Protein 8AXJ (pdb70)

Secondary structure (DSSP, 8-state):
--TTB--HHHHHHHH--SSGGG--EEE-TTS---B-GGGGG-TT--EEE--SS-----GGGGG-TT--EEE--S-----GGGGGGGTT-TT--EEE-TTSGGGGSTTHHHHHHHH-TT-SEETTEEPPHHHHHHHHHHSTTGGGBPPPP-TTSPPPSS-B-

Structure (mmCIF, N/CA/C/O backbone):
data_8AXJ
#
_entry.id   8AXJ
#
_cell.length_a   39.799
_cell.length_b   52.960
_cell.length_c   61.433
_cell.angle_alpha   90.000
_cell.angle_beta   90.000
_cell.angle_gamma   90.000
#
_symmetry.space_group_name_H-M   'P 21 21 21'
#
loop_
_entity.id
_entity.type
_entity.pdbx_description
1 polymer 'Chains: A'
2 non-polymer 'PHOSPHATE ION'
3 non-polymer GLYCEROL
4 water water
#
loop_
_atom_site.group_PDB
_atom_site.id
_atom_site.type_symbol
_atom_site.label_atom_id
_atom_site.label_alt_id
_atom_site.label_comp_id
_atom_site.label_asym_id
_atom_site.label_entity_id
_atom_site.label_seq_id
_atom_site.pdbx_PDB_ins_code
_atom_site.Cartn_x
_atom_site.Cartn_y
_atom_site.Cartn_z
_atom_site.occupancy
_atom_site.B_iso_or_equiv
_atom_site.auth_seq_id
_atom_site.auth_comp_id
_atom_site.auth_asym_id
_atom_site.auth_atom_id
_atom_site.pdbx_PDB_model_num
ATOM 1 N N . HIS A 1 2 ? 5.39492 -22.34199 -8.42313 1.000 45.96371 0 HIS A N 1
ATOM 2 C CA . HIS A 1 2 ? 4.26019 -21.51189 -7.90720 1.000 53.94729 0 HIS A CA 1
ATOM 3 C C . HIS A 1 2 ? 4.65031 -20.61837 -6.71442 1.000 43.49538 0 HIS A C 1
ATOM 4 O O . HIS A 1 2 ? 4.03923 -19.56898 -6.48998 1.000 24.67453 0 HIS A O 1
ATOM 18 N N . MET A 1 3 ? 5.66957 -21.00819 -5.95120 1.000 37.82331 1 MET A N 1
ATOM 19 C CA . MET A 1 3 ? 6.22317 -20.12519 -4.93358 1.000 32.85700 1 MET A CA 1
ATOM 20 C C . MET A 1 3 ? 7.34309 -19.24652 -5.48917 1.000 27.95017 1 MET A C 1
ATOM 21 O O . MET A 1 3 ? 8.15087 -18.72417 -4.71175 1.000 27.20078 1 MET A O 1
ATOM 35 N N . ALA A 1 4 ? 7.41993 -19.10045 -6.81758 1.000 24.87865 2 ALA A N 1
ATOM 36 C CA . ALA A 1 4 ? 8.41367 -18.20833 -7.40645 1.000 21.94039 2 ALA A CA 1
ATOM 37 C C . ALA A 1 4 ? 8.20439 -16.79339 -6.89081 1.000 18.56439 2 ALA A C 1
ATOM 38 O O . ALA A 1 4 ? 7.11204 -16.22375 -7.00852 1.000 19.07264 2 ALA A O 1
ATOM 45 N N . GLY A 1 5 ? 9.25145 -16.23177 -6.31267 1.000 15.26497 3 GLY A N 1
ATOM 46 C CA . GLY A 1 5 ? 9.17547 -14.89248 -5.79151 1.000 13.53398 3 GLY A CA 1
ATOM 47 C C . GLY A 1 5 ? 8.61357 -14.77321 -4.39898 1.000 11.71963 3 GLY A C 1
ATOM 48 O O . GLY A 1 5 ? 8.53915 -13.65914 -3.87166 1.000 11.81276 3 GLY A O 1
ATOM 52 N N . VAL A 1 6 ? 8.22346 -15.87305 -3.78014 1.000 11.64410 4 VAL A N 1
ATOM 53 C CA . VAL A 1 6 ? 7.60172 -15.84000 -2.46711 1.000 11.75787 4 VAL A CA 1
ATOM 54 C C . VAL A 1 6 ? 8.65712 -16.24868 -1.44577 1.000 11.87782 4 VAL A C 1
ATOM 55 O O . VAL A 1 6 ? 9.20306 -17.35495 -1.50608 1.000 13.96270 4 VAL A O 1
ATOM 68 N N . LEU A 1 7 ? 8.91164 -15.38229 -0.47018 1.000 11.05766 5 LEU A N 1
ATOM 69 C CA . LEU A 1 7 ? 9.81863 -15.72077 0.61463 1.000 11.05330 5 LEU A CA 1
ATOM 70 C C . LEU A 1 7 ? 9.14298 -16.75790 1.50182 1.000 11.01239 5 LEU A C 1
ATOM 71 O O . LEU A 1 7 ? 7.99100 -16.59453 1.89961 1.000 13.00216 5 LEU A O 1
ATOM 87 N N . THR A 1 8 ? 9.82846 -17.85526 1.77661 1.000 10.15311 6 THR A N 1
ATOM 88 C CA . THR A 1 8 ? 9.22951 -18.91889 2.55714 1.000 9.92134 6 THR A CA 1
ATOM 89 C C . THR A 1 8 ? 9.86581 -19.00987 3.93657 1.000 9.53375 6 THR A C 1
ATOM 90 O O . THR A 1 8 ? 11.01419 -18.62297 4.15857 1.000 10.08183 6 THR A O 1
ATOM 101 N N . GLU A 1 9 ? 9.12386 -19.62456 4.85104 1.000 10.49059 7 GLU A N 1
ATOM 102 C CA . GLU A 1 9 ? 9.66457 -19.87814 6.17745 1.000 12.13790 7 GLU A CA 1
ATOM 103 C C . GLU A 1 9 ? 10.91829 -20.73420 6.09122 1.000 10.96206 7 GLU A C 1
ATOM 104 O O . GLU A 1 9 ? 11.91178 -20.46274 6.76831 1.000 11.87669 7 GLU A O 1
ATOM 116 N N . ASN A 1 10 ? 10.89216 -21.77213 5.25761 1.000 11.41049 8 ASN A N 1
ATOM 117 C CA . ASN A 1 10 ? 12.05072 -22.64612 5.09992 1.000 12.40917 8 ASN A CA 1
ATOM 118 C C . ASN A 1 10 ? 13.29026 -21.86298 4.70702 1.000 11.32411 8 ASN A C 1
ATOM 119 O O . ASN A 1 10 ? 14.37619 -22.08379 5.25263 1.000 12.08778 8 ASN A O 1
ATOM 130 N N . LEU A 1 11 ? 13.17122 -20.97593 3.72395 1.000 10.61876 9 LEU A N 1
ATOM 131 C CA . LEU A 1 11 ? 14.34938 -20.25623 3.26872 1.000 10.46247 9 LEU A CA 1
ATOM 132 C C . LEU A 1 11 ? 14.87369 -19.33039 4.36457 1.000 10.21614 9 LEU A C 1
ATOM 1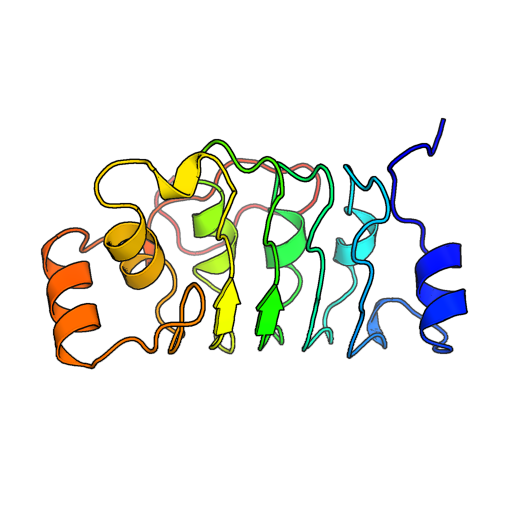33 O O . LEU A 1 11 ? 16.08830 -19.18176 4.53738 1.000 10.61863 9 LEU A O 1
ATOM 149 N N . VAL A 1 12 ? 13.96299 -18.68235 5.09744 1.000 9.58496 10 VAL A N 1
ATOM 150 C CA . VAL A 1 12 ? 14.36078 -17.76279 6.15619 1.000 9.69280 10 VAL A CA 1
ATOM 151 C C . VAL A 1 12 ? 15.04680 -18.50689 7.28086 1.000 9.90946 10 VAL A C 1
ATOM 152 O O . VAL A 1 12 ? 16.09288 -18.07124 7.78357 1.000 10.35879 10 VAL A O 1
ATOM 165 N N . LEU A 1 13 ? 14.45128 -19.61232 7.72162 1.000 10.57404 11 LEU A N 1
ATOM 166 C CA . LEU A 1 13 ? 15.03635 -20.35001 8.84131 1.000 11.65437 11 LEU A CA 1
ATOM 167 C C . LEU A 1 13 ? 16.34092 -21.04502 8.43944 1.000 11.61491 11 LEU A C 1
ATOM 168 O O . LEU A 1 13 ? 17.26290 -21.13031 9.26215 1.000 12.97143 11 LEU A O 1
ATOM 184 N N . GLN A 1 14 ? 16.46619 -21.53174 7.19269 1.000 11.97248 12 GLN A N 1
ATOM 185 C CA . GLN A 1 14 ? 17.75316 -22.08641 6.75412 1.000 12.75882 12 GLN A CA 1
ATOM 186 C C . GLN A 1 14 ? 18.83770 -21.03818 6.88301 1.000 12.33053 12 GLN A C 1
ATOM 187 O O . GLN A 1 14 ? 19.96755 -21.32728 7.29099 1.000 13.61645 12 GLN A O 1
ATOM 201 N N . LYS A 1 15 ? 18.51193 -19.81404 6.50684 1.000 12.01478 13 LYS A N 1
ATOM 202 C CA . LYS A 1 15 ? 19.50948 -18.76713 6.43888 1.000 12.51822 13 LYS A CA 1
ATOM 203 C C . LYS A 1 15 ? 19.89060 -18.27217 7.82082 1.000 12.07130 13 LYS A C 1
ATOM 204 O O . LYS A 1 15 ? 21.06078 -17.95818 8.06810 1.000 14.12678 13 LYS A O 1
ATOM 223 N N . THR A 1 16 ? 18.91834 -18.16299 8.72648 1.000 11.64432 14 THR A N 1
ATOM 224 C CA . THR A 1 16 ? 19.12701 -17.50547 10.00433 1.000 11.83326 14 THR A CA 1
ATOM 225 C C . THR A 1 16 ? 19.42786 -18.45391 11.15111 1.000 12.43803 14 THR A C 1
ATOM 226 O O . THR A 1 16 ? 19.93217 -17.99881 12.18258 1.000 13.95177 14 THR A O 1
ATOM 237 N N . LYS A 1 17 ? 19.11231 -19.73514 11.00611 1.000 12.29446 15 LYS A N 1
ATOM 238 C CA . LYS A 1 17 ? 19.44060 -20.79312 11.95689 1.000 12.84828 15 LYS A CA 1
ATOM 239 C C . LYS A 1 17 ? 18.59373 -20.77393 13.22476 1.000 13.82944 15 LYS A C 1
ATOM 240 O O . LYS A 1 17 ? 18.87876 -21.56586 14.12695 1.000 16.30298 15 LYS A O 1
ATOM 259 N N . VAL A 1 18 ? 17.52057 -19.98716 13.28661 1.000 12.85525 16 VAL A N 1
ATOM 260 C CA . VAL A 1 18 ? 16.62194 -19.96820 14.43842 1.000 12.63493 16 VAL A CA 1
ATOM 261 C C . VAL A 1 18 ? 15.43442 -20.88639 14.16211 1.000 12.88885 16 VAL A C 1
ATOM 262 O O . VAL A 1 18 ? 15.25256 -21.37748 13.05275 1.000 14.12467 16 VAL A O 1
ATOM 275 N N . ASP A 1 19 ? 14.60761 -21.12132 15.19266 1.000 12.74096 17 ASP A N 1
ATOM 276 C CA . ASP A 1 19 ? 13.51482 -22.08711 15.12035 1.000 13.33481 17 ASP A CA 1
ATOM 277 C C . ASP A 1 19 ? 12.16279 -21.49390 14.71566 1.000 13.53451 17 ASP A C 1
ATOM 278 O O . ASP A 1 19 ? 11.24282 -22.26069 14.39838 1.000 15.38235 17 ASP A O 1
ATOM 287 N N . SER A 1 20 ? 12.01130 -20.16873 14.72194 1.000 12.13224 18 SER A N 1
ATOM 288 C CA . SER A 1 20 ? 10.73830 -19.53732 14.44247 1.000 12.36177 18 SER A CA 1
ATOM 289 C C . SER A 1 20 ? 11.01047 -18.20185 13.76936 1.000 11.30893 18 SER A C 1
ATOM 290 O O . SER A 1 20 ? 12.04832 -17.57027 13.98832 1.000 11.27187 18 SER A O 1
ATOM 298 N N . ILE A 1 21 ? 10.04201 -17.74321 12.98591 1.000 11.17281 19 ILE A N 1
ATOM 299 C CA . ILE A 1 21 ? 10.1390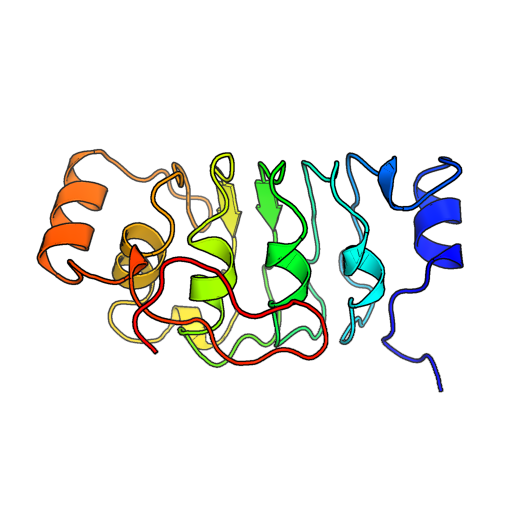3 -16.40849 12.38800 1.000 10.87780 19 ILE A CA 1
ATOM 300 C C . ILE A 1 21 ? 10.23471 -15.33759 13.46230 1.000 10.38853 19 ILE A C 1
ATOM 301 O O . ILE A 1 21 ? 10.91563 -14.31666 13.27293 1.000 10.23252 19 ILE A O 1
ATOM 317 N N . GLN A 1 22 ? 9.59194 -15.57449 14.61104 1.000 10.64274 20 GLN A N 1
ATOM 318 C CA . GLN A 1 22 ? 9.61039 -14.60488 15.69198 1.000 11.33889 20 GLN A CA 1
ATOM 319 C C . GLN A 1 22 ? 10.99433 -14.41754 16.29315 1.000 10.71403 20 GLN A C 1
ATOM 320 O O . GLN A 1 22 ? 11.21717 -13.42532 16.98674 1.000 12.48452 20 GLN A O 1
ATOM 334 N N . ARG A 1 23 ? 11.92761 -15.33471 16.05948 1.000 9.88143 21 ARG A N 1
ATOM 335 C CA . ARG A 1 23 ? 13.27566 -15.20158 16.59759 1.000 9.82217 21 ARG A CA 1
ATOM 336 C C . ARG A 1 23 ? 14.29219 -14.67990 15.58493 1.000 9.65852 21 ARG A C 1
ATOM 337 O O . ARG A 1 23 ? 15.47714 -14.55997 15.90624 1.000 10.49414 21 ARG A O 1
ATOM 358 N N . VAL A 1 24 ? 13.86239 -14.31635 14.38827 1.000 9.23484 22 VAL A N 1
ATOM 359 C CA . VAL A 1 24 ? 14.73998 -13.71114 13.39031 1.000 9.46103 22 VAL A CA 1
ATOM 360 C C . VAL A 1 24 ? 15.00076 -12.25781 13.77972 1.000 9.55166 22 VAL A C 1
ATOM 361 O O . VAL A 1 24 ? 14.06736 -11.45722 13.88233 1.000 10.62027 22 VAL A O 1
ATOM 374 N N . ARG A 1 25 ? 16.26413 -11.89862 13.97345 1.000 9.24231 23 ARG A N 1
ATOM 375 C CA . ARG A 1 25 ? 16.62639 -10.53955 14.38530 1.000 9.47876 23 ARG A CA 1
ATOM 376 C C . ARG A 1 25 ? 17.34038 -9.76032 13.29445 1.000 9.64863 23 ARG A C 1
ATOM 377 O O . ARG A 1 25 ? 17.17580 -8.53742 13.22658 1.000 11.20108 23 ARG A O 1
ATOM 398 N N . LYS A 1 26 ? 18.10530 -10.42865 12.43718 1.000 9.50789 24 LYS A N 1
ATOM 399 C CA . LYS A 1 26 ? 18.73346 -9.80961 11.27933 1.000 9.92045 24 LYS A CA 1
ATOM 400 C C . LYS A 1 26 ? 18.46806 -10.72614 10.09186 1.000 9.38441 24 LYS A C 1
ATOM 401 O O . LYS A 1 26 ? 18.56968 -11.94977 10.21094 1.000 10.72126 24 LYS A O 1
ATOM 420 N N . LEU A 1 27 ? 18.17543 -10.14256 8.93323 1.000 8.81071 25 LEU A N 1
ATOM 421 C CA . LEU A 1 27 ? 17.91719 -10.91083 7.72735 1.000 9.64463 25 LEU A CA 1
ATOM 422 C C . LEU A 1 27 ? 18.38283 -10.11549 6.52828 1.000 9.04403 25 LEU A C 1
ATOM 423 O O . LEU A 1 27 ? 17.95246 -8.97471 6.34951 1.000 9.69479 25 LEU A O 1
ATOM 439 N N . ASN A 1 28 ? 19.22030 -10.73736 5.71032 1.000 9.48127 26 ASN A N 1
ATOM 440 C CA . ASN A 1 28 ? 19.70757 -10.16107 4.46308 1.000 10.70781 26 ASN A CA 1
ATOM 441 C C . ASN A 1 28 ? 19.26738 -11.09578 3.35627 1.000 11.10907 26 ASN A C 1
ATOM 442 O O . ASN A 1 28 ? 19.71268 -12.24664 3.30576 1.000 13.14230 26 ASN A O 1
ATOM 453 N N . VAL A 1 29 ? 18.37309 -10.61734 2.49869 1.000 10.83725 27 VAL A N 1
ATOM 454 C CA . VAL A 1 29 ? 17.85231 -11.38321 1.37796 1.000 12.57676 27 VAL A CA 1
ATOM 455 C C . VAL A 1 29 ? 17.83941 -10.47510 0.15906 1.000 12.53050 27 VAL A C 1
ATOM 456 O O . VAL A 1 29 ? 16.84992 -10.37047 -0.55423 1.000 14.96710 27 VAL A O 1
ATOM 469 N N . CYS A 1 30 ? 18.96269 -9.83915 -0.08746 1.000 13.01164 28 CYS A N 1
ATOM 470 C CA A CYS A 1 30 ? 19.08387 -8.98285 -1.24982 0.740 12.90214 28 CYS A CA 1
ATOM 471 C CA B CYS A 1 30 ? 19.13588 -8.97685 -1.24574 0.260 13.06493 28 CYS A CA 1
ATOM 472 C C . CYS A 1 30 ? 19.22182 -9.82915 -2.50256 1.000 12.43752 28 CYS A C 1
ATOM 473 O O . CYS A 1 30 ? 19.78302 -10.93158 -2.47696 1.000 13.12762 28 CYS A O 1
ATOM 488 N N . ALA A 1 31 ? 18.67374 -9.31501 -3.61324 1.000 12.99887 29 ALA A N 1
ATOM 489 C CA . ALA A 1 31 ? 18.88261 -9.93051 -4.93021 1.000 13.18324 29 ALA A CA 1
ATOM 490 C C . ALA A 1 31 ? 18.33451 -11.36176 -4.99710 1.000 12.24334 29 ALA A C 1
ATOM 491 O O . ALA A 1 31 ? 18.96126 -12.26601 -5.54159 1.000 12.20839 29 ALA A O 1
ATOM 498 N N . ALA A 1 32 ? 17.10796 -11.54093 -4.49803 1.000 12.44397 30 ALA A N 1
ATOM 499 C CA . ALA A 1 32 ? 16.47621 -12.84907 -4.40166 1.000 12.96856 30 ALA A CA 1
ATOM 500 C C . ALA A 1 32 ? 15.18191 -12.94329 -5.20906 1.000 12.52177 30 ALA A C 1
ATOM 501 O O . ALA A 1 32 ? 14.39195 -13.86776 -4.98600 1.000 13.28119 30 ALA A O 1
ATOM 508 N N . GLN A 1 33 ? 14.93918 -12.01138 -6.13143 1.000 12.23110 31 GLN A N 1
ATOM 509 C CA . GLN A 1 33 ? 13.76283 -12.02641 -7.00647 1.000 12.72598 31 GLN A CA 1
ATOM 510 C C . GLN A 1 33 ? 12.45197 -12.05001 -6.21764 1.000 11.50043 31 GLN A C 1
ATOM 511 O O . GLN A 1 33 ? 11.45456 -12.63138 -6.65877 1.000 13.61079 31 GLN A O 1
ATOM 525 N N . LEU A 1 34 ? 12.42321 -11.42189 -5.05005 1.000 10.01313 32 LEU A N 1
ATOM 526 C CA . LEU A 1 34 ? 11.25007 -11.53009 -4.19722 1.000 9.73616 32 LEU A CA 1
ATOM 527 C C . LEU A 1 34 ? 10.17999 -10.51014 -4.54506 1.000 9.10566 32 LEU A C 1
ATOM 528 O O . LEU A 1 34 ? 10.46132 -9.31667 -4.66782 1.000 9.55282 32 LEU A O 1
ATOM 544 N N . SER A 1 35 ? 8.93516 -10.98405 -4.62123 1.000 9.83723 33 SER A N 1
ATOM 545 C CA . SER A 1 35 ? 7.77861 -10.11883 -4.76499 1.000 10.75974 33 SER A CA 1
ATOM 546 C C . SER A 1 35 ? 6.76460 -10.26750 -3.64529 1.000 10.40070 33 SER A C 1
ATOM 547 O O . SER A 1 35 ? 5.84429 -9.45020 -3.57013 1.000 11.57324 33 SER A O 1
ATOM 555 N N . ASP A 1 36 ? 6.88678 -11.27926 -2.79001 1.000 10.24869 34 ASP A N 1
ATOM 556 C CA . ASP A 1 36 ? 5.94831 -11.50974 -1.70363 1.000 9.97825 34 ASP A CA 1
ATOM 557 C C . ASP A 1 36 ? 6.75559 -11.83944 -0.46061 1.000 9.92986 34 ASP A C 1
ATOM 558 O O . ASP A 1 36 ? 7.55637 -12.78409 -0.46547 1.000 10.88009 34 ASP A O 1
ATOM 567 N N . ILE A 1 37 ? 6.56055 -11.03913 0.58620 1.000 9.61224 35 ILE A N 1
ATOM 568 C CA . ILE A 1 37 ? 7.24662 -11.20404 1.86816 1.000 9.36215 35 ILE A CA 1
ATOM 569 C C . ILE A 1 37 ? 6.23543 -11.32653 3.00805 1.000 8.96490 35 ILE A C 1
ATOM 570 O O . ILE A 1 37 ? 6.55221 -11.03190 4.17060 1.000 9.20649 35 ILE A O 1
ATOM 586 N N . GLY A 1 38 ? 5.04695 -11.86264 2.70016 1.000 9.22153 36 GLY A N 1
ATOM 587 C CA . GLY A 1 38 ? 4.02645 -12.04479 3.71827 1.000 9.43642 36 GLY A CA 1
ATOM 588 C C . GLY A 1 38 ? 4.43931 -12.92799 4.87313 1.000 8.89743 36 GLY A C 1
ATOM 589 O O . GLY A 1 38 ? 3.88338 -12.81416 5.96890 1.000 9.32419 36 GLY A O 1
ATOM 593 N N . VAL A 1 39 ? 5.44042 -13.78954 4.67390 1.000 9.24685 37 VAL A N 1
ATOM 594 C CA . VAL A 1 39 ? 5.92355 -14.64033 5.75905 1.000 9.79527 37 VAL A CA 1
ATOM 595 C C . VAL A 1 39 ? 6.46697 -13.81297 6.91863 1.000 9.38919 37 VAL A C 1
ATOM 596 O O . VAL A 1 39 ? 6.59656 -14.32163 8.03513 1.000 11.28631 37 VAL A O 1
ATOM 609 N N . LEU A 1 40 ? 6.83548 -12.54619 6.68170 1.000 9.23196 38 LEU A N 1
ATOM 610 C CA . LEU A 1 40 ? 7.36690 -11.70135 7.74619 1.000 9.78264 38 LEU A CA 1
ATOM 611 C C . LEU A 1 40 ? 6.28316 -11.18524 8.68061 1.000 9.74897 38 LEU A C 1
ATOM 612 O O . LEU A 1 40 ? 6.59717 -10.43816 9.60643 1.000 10.35730 38 LEU A O 1
ATOM 628 N N . ARG A 1 41 ? 5.01671 -11.58657 8.49699 1.000 9.63775 39 ARG A N 1
ATOM 629 C CA . ARG A 1 41 ? 3.98204 -11.12444 9.41050 1.000 10.15461 39 ARG A CA 1
ATOM 630 C C . ARG A 1 41 ? 4.30783 -11.46918 10.85427 1.000 10.76033 39 ARG A C 1
ATOM 631 O O . ARG A 1 41 ? 3.91850 -10.74393 11.77346 1.000 12.72225 39 ARG A O 1
ATOM 652 N N . ARG A 1 42 ? 4.99579 -12.56974 11.08916 1.000 10.85625 40 ARG A N 1
ATOM 653 C CA . ARG A 1 42 ? 5.31419 -12.96622 12.45932 1.000 13.29694 40 ARG A CA 1
ATOM 654 C C . ARG A 1 42 ? 6.71983 -12.55800 12.88305 1.000 12.91291 40 ARG A C 1
ATOM 655 O O . ARG A 1 42 ? 7.19932 -12.99376 13.93421 1.000 13.79472 40 ARG A O 1
ATOM 676 N N . ALA A 1 43 ? 7.37213 -11.69009 12.11821 1.000 11.93766 41 ALA A N 1
ATOM 677 C CA . ALA A 1 43 ? 8.76132 -11.32298 12.41036 1.000 12.12197 41 ALA A CA 1
ATOM 678 C C . ALA A 1 43 ? 8.82568 -10.16058 13.40208 1.000 12.10751 41 ALA A C 1
ATOM 679 O O . ALA A 1 43 ? 9.36952 -9.08558 13.14667 1.000 12.91046 41 ALA A O 1
ATOM 686 N N . CYS A 1 44 ? 8.29870 -10.42121 14.58961 1.000 12.10975 42 CYS A N 1
ATOM 687 C CA . CYS A 1 44 ? 8.10948 -9.35577 15.54930 1.000 12.21102 42 CYS A CA 1
ATOM 688 C C . CYS A 1 44 ? 9.41672 -8.86835 16.15778 1.000 11.42836 42 CYS A C 1
ATOM 689 O O . CYS A 1 44 ? 9.41408 -7.78005 16.75097 1.000 12.48382 42 CYS A O 1
ATOM 697 N N . ASN A 1 45 ? 10.51672 -9.62938 16.03904 1.000 10.67730 43 ASN A N 1
ATOM 698 C CA . ASN A 1 45 ? 11.79522 -9.24698 16.62635 1.000 10.36485 43 ASN A CA 1
ATOM 699 C C . ASN A 1 45 ? 12.82562 -8.82267 15.59542 1.000 9.96378 43 ASN A C 1
ATOM 700 O O . ASN A 1 45 ? 13.98943 -8.60107 15.93573 1.000 10.51191 43 ASN A O 1
ATOM 711 N N . LEU A 1 46 ? 12.41807 -8.67665 14.35458 1.000 10.43110 44 LEU A N 1
ATOM 712 C CA . LEU A 1 46 ? 13.33255 -8.29907 13.29592 1.000 10.71251 44 LEU A CA 1
ATOM 713 C C . LEU A 1 46 ? 13.79318 -6.86501 13.48997 1.000 10.60752 44 LEU A C 1
ATOM 714 O O . LEU A 1 46 ? 12.97190 -5.95102 13.63372 1.000 11.18979 44 LEU A O 1
ATOM 730 N N . GLU A 1 47 ? 15.11516 -6.66956 13.48483 1.000 10.33802 45 GLU A N 1
ATOM 731 C CA . GLU A 1 47 ? 15.71118 -5.35903 13.70077 1.000 11.00071 45 GLU A C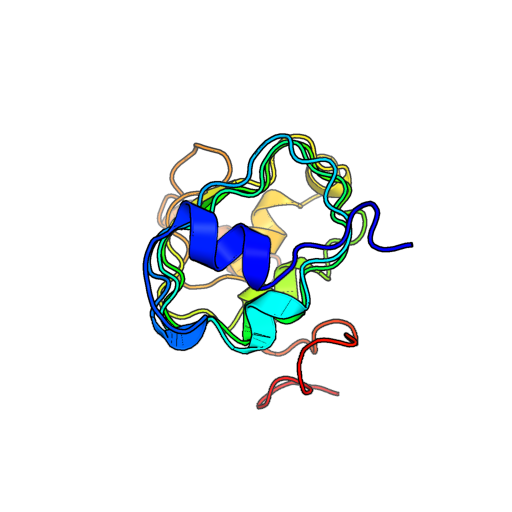A 1
ATOM 732 C C . GLU A 1 47 ? 16.41629 -4.81836 12.47479 1.000 9.87441 45 GLU A C 1
ATOM 733 O O . GLU A 1 47 ? 16.36590 -3.61433 12.23315 1.000 10.86910 45 GLU A O 1
ATOM 745 N N . VAL A 1 48 ? 17.13825 -5.65239 11.73480 1.000 8.92722 46 VAL A N 1
ATOM 746 C CA . VAL A 1 48 ? 17.90306 -5.20548 10.58747 1.000 9.51375 46 VAL A CA 1
ATOM 747 C C . VAL A 1 48 ? 17.47753 -6.06279 9.41631 1.000 9.09980 46 VAL A C 1
ATOM 748 O O . VAL A 1 48 ? 17.64828 -7.28865 9.44546 1.000 10.24331 46 VAL A O 1
ATOM 761 N N . LEU A 1 49 ? 16.90098 -5.43250 8.40012 1.000 8.80079 47 LEU A N 1
ATOM 762 C CA . LEU A 1 49 ? 16.31855 -6.13555 7.26558 1.000 8.57333 47 LEU A CA 1
ATOM 763 C C . LEU A 1 49 ? 16.84382 -5.52870 5.98374 1.000 8.31407 47 LEU A C 1
ATOM 764 O O . LEU A 1 49 ? 16.61542 -4.33688 5.72850 1.000 8.72517 47 LEU A O 1
ATOM 780 N N . SER A 1 50 ? 17.51252 -6.33660 5.16953 1.000 8.45969 48 SER A N 1
ATOM 781 C CA A SER A 1 50 ? 17.96544 -5.92973 3.84875 0.597 9.16478 48 SER A CA 1
ATOM 782 C CA B SER A 1 50 ? 17.90928 -5.89192 3.85101 0.403 9.11318 48 SER A CA 1
ATOM 783 C C . SER A 1 50 ? 17.19426 -6.70479 2.79286 1.000 9.42992 48 SER A C 1
ATOM 784 O O . SER A 1 50 ? 17.33494 -7.93231 2.71242 1.000 10.24495 48 SER A O 1
ATOM 799 N N . LEU A 1 51 ? 16.41574 -5.98555 1.99607 1.000 9.84218 49 LEU A N 1
ATOM 800 C CA . LEU A 1 51 ? 15.58595 -6.48607 0.92904 1.000 11.65075 49 LEU A CA 1
ATOM 801 C C . LEU A 1 51 ? 15.94424 -5.81813 -0.38630 1.000 10.07112 49 LEU A C 1
ATOM 802 O O . LEU A 1 51 ? 15.13906 -5.82047 -1.31825 1.000 10.20373 49 LEU A O 1
ATOM 818 N N . SER A 1 52 ? 17.11573 -5.21310 -0.48332 1.000 9.95323 50 SER A N 1
ATOM 819 C CA . SER A 1 52 ? 17.47049 -4.50546 -1.70122 1.000 10.21519 50 SER A CA 1
ATOM 820 C C . SER A 1 52 ? 17.53289 -5.43730 -2.89952 1.000 9.76370 50 SER A C 1
ATOM 821 O O . SER A 1 52 ? 17.79550 -6.63359 -2.78040 1.000 10.51011 50 SER A O 1
ATOM 829 N N . LEU A 1 53 ? 17.30743 -4.85460 -4.06865 1.000 9.46561 51 LEU A N 1
ATOM 830 C CA . LEU A 1 53 ? 17.42988 -5.53345 -5.35044 1.000 10.46427 51 LEU A CA 1
ATOM 831 C C . LEU A 1 53 ? 16.43435 -6.69710 -5.43486 1.000 11.08870 51 LEU A C 1
ATOM 832 O O . LEU A 1 53 ? 16.77901 -7.81362 -5.78429 1.000 13.63900 51 LEU A O 1
ATOM 848 N N . ASN A 1 54 ? 15.19043 -6.42965 -5.07598 1.000 9.80685 52 ASN A N 1
ATOM 849 C CA . ASN A 1 54 ? 14.10101 -7.38858 -5.21503 1.000 8.88334 52 ASN A CA 1
ATOM 850 C C . ASN A 1 54 ? 13.00059 -6.76645 -6.06103 1.000 9.26301 52 ASN A C 1
ATOM 851 O O . ASN A 1 54 ? 13.24575 -5.798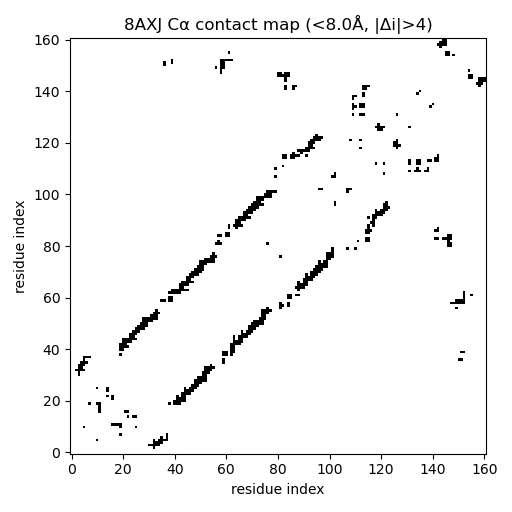38 -6.78928 1.000 10.51036 52 ASN A O 1
ATOM 862 N N . GLU A 1 55 ? 11.80660 -7.34777 -6.02246 1.000 9.08487 53 GLU A N 1
ATOM 863 C CA . GLU A 1 55 ? 10.69347 -6.97714 -6.89394 1.000 9.42545 53 GLU A CA 1
ATOM 864 C C . GLU A 1 55 ? 9.49930 -6.53177 -6.06072 1.000 9.34348 53 GLU A C 1
ATOM 865 O O . GLU A 1 55 ? 8.34694 -6.76012 -6.42321 1.000 10.93853 53 GLU A O 1
ATOM 877 N N . LEU A 1 56 ? 9.76736 -5.91732 -4.92478 1.000 9.01453 54 LEU A N 1
ATOM 878 C CA . LEU A 1 56 ? 8.72209 -5.60875 -3.97074 1.000 9.40576 54 LEU A CA 1
ATOM 879 C C . LEU A 1 56 ? 8.03611 -4.28010 -4.27625 1.000 9.49534 54 LEU A C 1
ATOM 880 O O . LEU A 1 56 ? 8.68727 -3.27605 -4.56176 1.000 9.82547 54 LEU A O 1
ATOM 896 N N . SER A 1 57 ? 6.70573 -4.27240 -4.17176 1.000 9.60256 55 SER A N 1
ATOM 897 C CA . SER A 1 57 ? 5.92963 -3.05603 -4.32798 1.000 10.56104 55 SER A CA 1
ATOM 898 C C . SER A 1 57 ? 5.01139 -2.74847 -3.15017 1.000 11.25337 55 SER A C 1
ATOM 899 O O . SER A 1 57 ? 4.36417 -1.70132 -3.15739 1.000 13.23105 55 SER A O 1
ATOM 907 N N . GLU A 1 58 ? 4.92973 -3.61927 -2.15173 1.000 10.88672 56 GLU A N 1
ATOM 908 C CA . GLU A 1 58 ? 3.88435 -3.57361 -1.13003 1.000 11.45827 56 GLU A CA 1
ATOM 909 C C . GLU A 1 58 ? 4.49874 -3.87205 0.22824 1.000 11.75924 56 GLU A C 1
ATOM 910 O O . GLU A 1 58 ? 5.12169 -4.92000 0.40698 1.000 13.60925 56 GLU A O 1
ATOM 922 N N . LEU A 1 59 ? 4.34102 -2.94261 1.17949 1.000 10.87871 57 LEU A N 1
ATOM 923 C CA . LEU A 1 59 ? 5.14212 -2.92948 2.40024 1.000 10.87120 57 LEU A CA 1
ATOM 924 C C . LEU A 1 59 ? 4.32085 -3.22006 3.64350 1.000 9.97278 57 LEU A C 1
ATOM 925 O O . LEU A 1 59 ? 4.83943 -3.10751 4.75556 1.000 9.88283 57 LEU A O 1
ATOM 941 N N . GLY A 1 60 ? 3.05751 -3.60755 3.48602 1.000 9.41409 58 GLY A N 1
ATOM 942 C CA . GLY A 1 60 ? 2.19875 -3.71809 4.64853 1.000 8.93993 58 GLY A CA 1
ATOM 943 C C . GLY A 1 60 ? 2.66491 -4.73069 5.68624 1.000 8.38153 58 GLY A C 1
ATOM 944 O O . GLY A 1 60 ? 2.44083 -4.53561 6.88309 1.000 9.08564 58 GLY A O 1
ATOM 948 N N . VAL A 1 61 ? 3.33793 -5.80758 5.26014 1.000 8.74299 59 VAL A N 1
ATOM 949 C CA . VAL A 1 61 ? 3.79360 -6.79245 6.23102 1.000 8.87128 59 VAL A CA 1
ATOM 950 C C . VAL A 1 61 ? 4.68388 -6.15809 7.28107 1.000 8.99554 59 VAL A C 1
ATOM 951 O O . VAL A 1 61 ? 4.76720 -6.64521 8.41220 1.000 9.66570 59 VAL A O 1
ATOM 964 N N . LEU A 1 62 ? 5.37921 -5.07380 6.92650 1.000 8.88037 60 LEU A N 1
ATOM 965 C CA . LEU A 1 62 ? 6.35107 -4.48799 7.84769 1.000 9.89771 60 LEU A CA 1
ATOM 966 C C . LEU A 1 62 ? 5.69287 -3.76297 9.02089 1.000 9.87760 60 LEU A C 1
ATOM 967 O O . LEU A 1 62 ? 6.37534 -3.44394 9.99672 1.000 10.60011 60 LEU A O 1
ATOM 983 N N . GLU A 1 63 ? 4.37272 -3.54125 8.97724 1.000 9.62685 61 GLU A N 1
ATOM 984 C CA . GLU A 1 63 ? 3.67231 -3.04379 10.15439 1.000 10.40847 61 GLU A CA 1
ATOM 985 C C . GLU A 1 63 ? 3.78420 -4.00900 11.32594 1.000 11.00988 61 GLU A C 1
ATOM 986 O O . GLU A 1 63 ? 3.60009 -3.61080 12.47661 1.000 12.81248 61 GLU A O 1
ATOM 998 N N . ASN A 1 64 ? 4.08908 -5.27193 11.06105 1.000 10.71954 62 ASN A N 1
ATOM 999 C CA . ASN A 1 64 ? 4.20973 -6.28602 12.10252 1.000 11.42936 62 ASN A CA 1
ATOM 1000 C C . ASN A 1 64 ? 5.57329 -6.32583 12.76687 1.000 12.35240 62 ASN A C 1
ATOM 1001 O O . ASN A 1 64 ? 5.82461 -7.22069 13.58105 1.000 13.03173 62 ASN A O 1
ATOM 1012 N N . CYS A 1 65 ? 6.45061 -5.36740 12.46987 1.000 12.38134 63 CYS A N 1
ATOM 1013 C CA . CYS A 1 65 ? 7.85557 -5.43277 12.85094 1.000 13.26944 63 CYS A CA 1
ATOM 1014 C C . CYS A 1 65 ? 8.19877 -4.19008 13.67073 1.000 14.34620 63 CYS A C 1
ATOM 1015 O O . CYS A 1 65 ? 8.95566 -3.32094 13.21498 1.000 14.95489 63 CYS A O 1
ATOM 1023 N N . PRO A 1 66 ? 7.72282 -4.11997 14.92489 1.000 15.63207 64 PRO A N 1
ATOM 1024 C CA . PRO A 1 66 ? 7.91699 -2.89806 15.73000 1.000 16.76018 64 PRO A CA 1
ATOM 1025 C C . PRO A 1 66 ? 9.34533 -2.64732 16.12751 1.000 14.75426 64 PRO A C 1
ATOM 1026 O O . PRO A 1 66 ? 9.67970 -1.51263 16.52343 1.000 15.35105 64 PRO A O 1
ATOM 1037 N N . ARG A 1 67 ? 10.18477 -3.66147 16.04935 1.000 13.22742 65 ARG A N 1
ATOM 1038 C CA . ARG A 1 67 ? 11.56153 -3.55674 16.47136 1.000 12.48420 65 ARG A CA 1
ATOM 1039 C C . ARG A 1 67 ? 12.46175 -3.13915 15.33348 1.000 10.82571 65 ARG A C 1
ATOM 1040 O O . ARG A 1 67 ? 13.66629 -3.00728 15.52831 1.000 11.62998 65 ARG A O 1
ATOM 1061 N N . LEU A 1 68 ? 11.90860 -2.92319 14.15174 1.000 10.42431 66 LEU A N 1
ATOM 1062 C CA . LEU A 1 68 ? 12.73798 -2.61126 13.00220 1.000 11.05945 66 LEU A CA 1
ATOM 1063 C C . LEU A 1 68 ? 13.53360 -1.33777 13.25486 1.000 10.59528 66 LEU A C 1
ATOM 1064 O O . LEU A 1 68 ? 12.96811 -0.29731 13.59702 1.000 10.46745 66 LEU A O 1
ATOM 1080 N N . SER A 1 69 ? 14.83952 -1.42346 13.04044 1.000 10.46196 67 SER A N 1
ATOM 1081 C CA A SER A 1 69 ? 15.82192 -0.37149 13.25243 0.781 10.47961 67 SER A CA 1
ATOM 1082 C CA B SER A 1 69 ? 15.71185 -0.28213 13.22566 0.219 10.30134 67 SER A CA 1
ATOM 1083 C C . SER A 1 69 ? 16.40463 0.15158 11.95252 1.000 9.43437 67 SER A C 1
ATOM 1084 O O . SER A 1 69 ? 16.57836 1.36287 11.77352 1.000 9.82433 67 SER A O 1
ATOM 1099 N N . GLU A 1 70 ? 16.73048 -0.76246 11.05455 1.000 9.10958 68 GLU A N 1
ATOM 1100 C CA . GLU A 1 70 ? 17.34505 -0.46139 9.77355 1.000 8.80298 68 GLU A CA 1
ATOM 1101 C C . GLU A 1 70 ? 16.63229 -1.26058 8.70562 1.000 8.39028 68 GLU A C 1
ATOM 1102 O O . GLU A 1 70 ? 16.47453 -2.47717 8.85348 1.000 9.46229 68 GLU A O 1
ATOM 1114 N N . LEU A 1 71 ? 16.21890 -0.58472 7.63909 1.000 7.98309 69 LEU A N 1
ATOM 1115 C CA . LEU A 1 71 ? 15.45543 -1.19383 6.56354 1.000 7.82614 69 LEU A CA 1
ATOM 1116 C C . LEU A 1 71 ? 16.03321 -0.74195 5.23264 1.000 7.69534 69 LEU A C 1
ATOM 1117 O O . LEU A 1 71 ? 16.01892 0.45309 4.91367 1.000 8.28410 69 LEU A O 1
ATOM 1133 N N . TYR A 1 72 ? 16.50698 -1.70860 4.44732 1.000 7.88003 70 TYR A N 1
ATOM 1134 C CA . TYR A 1 72 ? 17.16035 -1.43133 3.17594 1.000 7.82079 70 TYR A CA 1
ATOM 1135 C C . TYR A 1 72 ? 16.31250 -2.00663 2.06121 1.000 7.95274 70 TYR A C 1
ATOM 1136 O O . TYR A 1 72 ? 16.11104 -3.21736 1.99423 1.000 9.49198 70 TYR A O 1
ATOM 1154 N N . LEU A 1 73 ? 15.82352 -1.12651 1.19692 1.000 8.11459 71 LEU A N 1
ATOM 1155 C CA . LEU A 1 73 ? 14.90528 -1.44438 0.11693 1.000 8.77339 71 LEU A CA 1
ATOM 1156 C C . LEU A 1 73 ? 15.35849 -0.85126 -1.21065 1.000 8.63999 71 LEU A C 1
ATOM 1157 O O . LEU A 1 73 ? 14.53090 -0.66100 -2.11235 1.000 9.35525 71 LEU A O 1
ATOM 1173 N N . ARG A 1 74 ? 16.65809 -0.60418 -1.37119 1.000 8.71201 72 ARG A N 1
ATOM 1174 C CA . ARG A 1 74 ? 17.15498 -0.05653 -2.63128 1.000 8.80142 72 ARG A CA 1
ATOM 1175 C C . ARG A 1 74 ? 16.70992 -0.91589 -3.80683 1.000 8.76479 72 ARG A C 1
ATOM 1176 O O . ARG A 1 74 ? 16.75795 -2.13987 -3.74663 1.000 9.54361 72 ARG A O 1
ATOM 1197 N N . LYS A 1 75 ? 16.31645 -0.27087 -4.89793 1.000 9.20544 73 LYS A N 1
ATOM 1198 C CA . LYS A 1 75 ? 16.07252 -0.94279 -6.16877 1.000 10.70937 73 LYS A CA 1
ATOM 1199 C C . LYS A 1 75 ? 15.01369 -2.03492 -6.00469 1.000 10.10626 73 LYS A C 1
ATOM 1200 O O . LYS A 1 75 ? 15.22446 -3.21407 -6.28370 1.000 12.14886 73 LYS A O 1
ATOM 1219 N N . ASN A 1 76 ? 13.84950 -1.62975 -5.53313 1.000 9.44377 74 ASN A N 1
ATOM 1220 C CA . ASN A 1 76 ? 12.62386 -2.41537 -5.60197 1.000 9.05805 74 ASN A CA 1
ATOM 1221 C C . ASN A 1 76 ? 11.64642 -1.72886 -6.55840 1.000 10.07809 74 ASN A C 1
ATOM 1222 O O . ASN A 1 76 ? 12.06690 -0.95967 -7.43359 1.000 11.93637 74 ASN A O 1
ATOM 1233 N N . ARG A 1 77 ? 10.36014 -2.00338 -6.39987 1.000 9.03705 75 ARG A N 1
ATOM 1234 C CA . ARG A 1 77 ? 9.31964 -1.54301 -7.31316 1.000 9.81565 75 ARG A CA 1
ATOM 1235 C C . ARG A 1 77 ? 8.24016 -0.78702 -6.56681 1.000 9.42581 75 ARG A C 1
ATOM 1236 O O . ARG A 1 77 ? 7.05642 -0.86000 -6.90360 1.000 10.51908 75 ARG A O 1
ATOM 1257 N N . VAL A 1 78 ? 8.61830 -0.01577 -5.55460 1.000 9.35405 76 VAL A N 1
ATOM 1258 C CA . VAL A 1 78 ? 7.62800 0.74718 -4.80879 1.000 9.63869 76 VAL A CA 1
ATOM 1259 C C . VAL A 1 78 ? 7.22057 1.95411 -5.64271 1.000 9.84279 76 VAL A C 1
ATOM 1260 O O . VAL A 1 78 ? 8.05129 2.82179 -5.95631 1.000 10.08388 76 VAL A O 1
ATOM 1273 N N . GLU A 1 79 ? 5.93223 1.99206 -6.00016 1.000 10.60152 77 GLU A N 1
ATOM 1274 C CA . GLU A 1 79 ? 5.34668 2.90353 -6.96406 1.000 12.03067 77 GLU A CA 1
ATOM 1275 C C . GLU A 1 79 ? 4.45460 3.95034 -6.31453 1.000 11.10400 77 GLU A C 1
ATOM 1276 O O . GLU A 1 79 ? 4.20625 4.99010 -6.92202 1.000 12.17537 77 GLU A O 1
ATOM 1288 N N . ASP A 1 80 ? 3.99929 3.73205 -5.09068 1.000 11.96973 78 ASP A N 1
ATOM 1289 C CA . ASP A 1 80 ? 3.03667 4.61029 -4.42830 1.000 12.93109 78 ASP A CA 1
ATOM 1290 C C . ASP A 1 80 ? 3.64859 5.11129 -3.13285 1.000 11.70735 78 ASP A C 1
ATOM 1291 O O . ASP A 1 80 ? 3.97528 4.30521 -2.26201 1.000 11.11022 78 ASP A O 1
ATOM 1300 N N . LEU A 1 81 ? 3.78290 6.43686 -3.00262 1.000 11.77320 79 LEU A N 1
ATOM 1301 C CA . LEU A 1 81 ? 4.34294 7.01887 -1.78834 1.000 11.53213 79 LEU A CA 1
ATOM 1302 C C . LEU A 1 81 ? 3.59531 6.56724 -0.54604 1.000 10.64631 79 LEU A C 1
ATOM 1303 O O . LEU A 1 81 ? 4.18707 6.45540 0.52985 1.000 11.02590 79 LEU A O 1
ATOM 1319 N N . ASN A 1 82 ? 2.28379 6.32383 -0.65937 1.000 10.07555 80 ASN A N 1
ATOM 1320 C CA A ASN A 1 82 ? 1.51071 5.95225 0.52524 0.465 10.43763 80 ASN A CA 1
ATOM 1321 C CA B ASN A 1 82 ? 1.52271 5.93804 0.52426 0.535 10.34653 80 ASN A CA 1
ATOM 1322 C C . ASN A 1 82 ? 1.95715 4.61210 1.11439 1.000 9.67067 80 ASN A C 1
ATOM 1323 O O . ASN A 1 82 ? 1.65536 4.35290 2.27680 1.000 9.95495 80 ASN A O 1
ATOM 1344 N N . GLN A 1 83 ? 2.69457 3.77705 0.36151 1.000 9.42407 81 GLN A N 1
ATOM 1345 C CA . GLN A 1 83 ? 3.23696 2.55779 0.95731 1.000 9.25551 81 GLN A CA 1
ATOM 1346 C C . GLN A 1 83 ? 4.15034 2.87974 2.13650 1.000 8.96089 81 GLN A C 1
ATOM 1347 O O . GLN A 1 83 ? 4.26707 2.07737 3.06830 1.000 9.02380 81 GLN A O 1
ATOM 1361 N N . VAL A 1 84 ? 4.80909 4.04541 2.12168 1.000 8.91472 82 VAL A N 1
ATOM 1362 C CA . VAL A 1 84 ? 5.69479 4.40934 3.22278 1.000 9.02244 82 VAL A CA 1
ATOM 1363 C C . VAL A 1 84 ? 4.91705 4.63846 4.51348 1.000 8.72708 82 VAL A C 1
ATOM 1364 O O . VAL A 1 84 ? 5.50359 4.53608 5.59865 1.000 8.79897 82 VAL A O 1
ATOM 1377 N N . LEU A 1 85 ? 3.60141 4.90900 4.43458 1.000 8.25989 83 LEU A N 1
ATOM 1378 C CA . LEU A 1 85 ? 2.80453 5.07715 5.64863 1.000 8.34631 83 LEU A CA 1
ATOM 1379 C C . LEU A 1 85 ? 2.76437 3.79761 6.47778 1.000 8.34220 83 LEU A C 1
ATOM 1380 O O . LEU A 1 85 ? 2.51075 3.87594 7.67634 1.000 9.28756 83 LEU A O 1
ATOM 1396 N N . HIS A 1 86 ? 3.05472 2.62550 5.88217 1.000 8.35117 84 HIS A N 1
ATOM 1397 C CA . HIS A 1 86 ? 3.18246 1.40402 6.66928 1.000 8.83861 84 HIS A CA 1
ATOM 1398 C C . HIS A 1 86 ? 4.32822 1.45690 7.66274 1.000 9.05725 84 HIS A C 1
ATOM 1399 O O . HIS A 1 86 ? 4.37003 0.62825 8.56926 1.000 11.15751 84 HIS A O 1
ATOM 1413 N N . LEU A 1 87 ? 5.23997 2.42376 7.52822 1.000 9.01527 85 LEU A N 1
ATOM 1414 C CA . LEU A 1 87 ? 6.36965 2.59980 8.42787 1.000 9.26839 85 LEU A CA 1
ATOM 1415 C C . LEU A 1 87 ? 6.13942 3.72180 9.42789 1.000 9.49197 85 LEU A C 1
ATOM 1416 O O . LEU A 1 87 ? 7.00584 3.98419 10.26523 1.000 10.12641 85 LEU A O 1
ATOM 1432 N N . SER A 1 88 ? 4.99737 4.39665 9.36360 1.000 9.57607 86 SER A N 1
ATOM 1433 C CA . SER A 1 88 ? 4.78003 5.56371 10.21604 1.000 10.23408 86 SER A CA 1
ATOM 1434 C C . SER A 1 88 ? 4.76064 5.21105 11.69446 1.000 11.67387 86 SER A C 1
ATOM 1435 O O . SER A 1 88 ? 5.11556 6.04891 12.53098 1.000 14.03910 86 SER A O 1
ATOM 1443 N N . ASP A 1 89 ? 4.34386 4.00046 12.04051 1.000 11.98716 87 ASP A N 1
ATOM 1444 C CA . ASP A 1 89 ? 4.20198 3.60781 13.42953 1.000 14.02289 87 ASP A CA 1
ATOM 1445 C C . ASP A 1 89 ? 5.38831 2.81653 13.93638 1.000 14.89954 87 ASP A C 1
ATOM 1446 O O . ASP A 1 89 ? 5.32247 2.29384 15.04312 1.000 18.12547 87 ASP A O 1
ATOM 1455 N N . ALA A 1 90 ? 6.46924 2.73040 13.16884 1.000 13.15935 88 ALA A N 1
ATOM 1456 C CA . ALA A 1 90 ? 7.66033 1.97123 13.53857 1.000 13.13837 88 ALA A CA 1
ATOM 1457 C C . ALA A 1 90 ? 8.52524 2.80241 14.47325 1.000 12.91558 88 ALA A C 1
ATOM 1458 O O . ALA A 1 90 ? 9.27669 3.65877 13.99696 1.000 15.75986 88 ALA A O 1
ATOM 1465 N N . PRO A 1 91 ? 8.45467 2.58177 15.79255 1.000 11.96792 89 PRO A N 1
ATOM 1466 C CA . PRO A 1 91 ? 9.00356 3.57450 16.72510 1.000 12.98869 89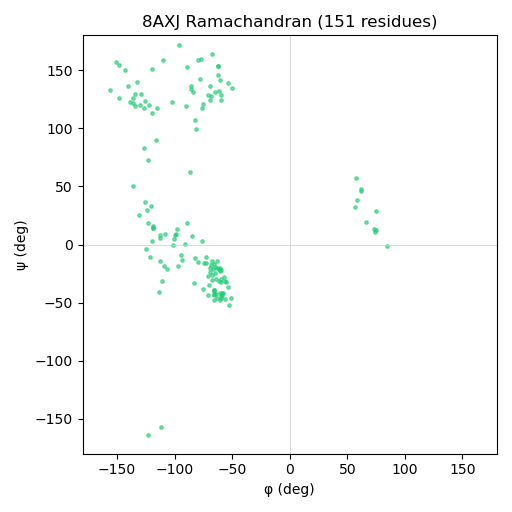 PRO A CA 1
ATOM 1467 C C . PRO A 1 91 ? 10.49989 3.58808 16.77980 1.000 11.47030 89 PRO A C 1
ATOM 1468 O O . PRO A 1 91 ? 11.06863 4.56145 17.30545 1.000 12.53042 89 PRO A O 1
ATOM 1479 N N . ASN A 1 92 ? 11.14213 2.52953 16.26531 1.000 10.18793 90 ASN A N 1
ATOM 1480 C CA . ASN A 1 92 ? 12.57152 2.34680 16.40309 1.000 10.27454 90 ASN A CA 1
ATOM 1481 C C . ASN A 1 92 ? 13.32628 2.44798 15.08810 1.000 9.19606 90 ASN A C 1
ATOM 1482 O O . ASN A 1 92 ? 14.54391 2.20402 15.05383 1.000 9.59514 90 ASN A O 1
ATOM 1493 N N . LEU A 1 93 ? 12.63151 2.79349 14.00693 1.000 8.81839 91 LEU A N 1
ATOM 1494 C CA . LEU A 1 93 ? 13.20439 2.76469 12.66593 1.000 8.81012 91 LEU A CA 1
ATOM 1495 C C . LEU A 1 93 ? 13.99364 4.04582 12.44613 1.000 8.79142 91 LEU A C 1
ATOM 1496 O O . LEU A 1 93 ? 13.42164 5.13161 12.27957 1.000 9.26653 91 LEU A O 1
ATOM 1512 N N . THR A 1 94 ? 15.31415 3.92574 12.44747 1.000 8.66695 92 THR A N 1
ATOM 1513 C CA . THR A 1 94 ? 16.17349 5.09286 12.31599 1.000 8.69402 92 THR A CA 1
ATOM 1514 C C . THR A 1 94 ? 16.84541 5.20128 10.96696 1.000 7.87084 92 THR A C 1
ATOM 1515 O O . THR A 1 94 ? 17.26492 6.30304 10.61519 1.000 8.90791 92 THR A O 1
ATOM 1526 N N . VAL A 1 95 ? 16.97245 4.10824 10.21693 1.000 8.07655 93 VAL A N 1
ATOM 1527 C CA . VAL A 1 95 ? 17.66001 4.09867 8.93303 1.000 8.20522 93 VAL A CA 1
ATOM 1528 C C . VAL A 1 95 ? 16.76452 3.44079 7.89415 1.000 7.99741 93 VAL A C 1
ATOM 1529 O O . VAL A 1 95 ? 16.29094 2.32011 8.11286 1.000 8.25626 93 VAL A O 1
ATOM 1542 N N . LEU A 1 96 ? 16.57864 4.10872 6.75791 1.000 7.98477 94 LEU A N 1
ATOM 1543 C CA . LEU A 1 96 ? 15.76343 3.59779 5.66292 1.000 7.93003 94 LEU A CA 1
ATOM 1544 C C . LEU A 1 96 ? 16.44412 3.94289 4.35180 1.000 7.89109 94 LEU A C 1
ATOM 1545 O O . LEU A 1 96 ? 16.89337 5.07627 4.17480 1.000 8.17806 94 LEU A O 1
ATOM 1561 N N . THR A 1 97 ? 16.48652 2.99102 3.42651 1.000 8.04290 95 THR A N 1
ATOM 1562 C CA . THR A 1 97 ? 16.90443 3.27580 2.06030 1.000 8.23702 95 THR A CA 1
ATOM 1563 C C . THR A 1 97 ? 15.84193 2.81431 1.08296 1.000 8.18898 95 THR A C 1
ATOM 1564 O O . THR A 1 97 ? 15.48146 1.62977 1.05117 1.000 8.89791 95 THR A O 1
ATOM 1575 N N . LEU A 1 98 ? 15.37557 3.74962 0.26491 1.000 8.08020 96 LEU A N 1
ATOM 1576 C CA . LEU A 1 98 ? 14.45818 3.49058 -0.82904 1.000 8.47344 96 LEU A CA 1
ATOM 1577 C C . LEU A 1 98 ? 15.03669 3.87100 -2.18637 1.000 8.60505 96 LEU A C 1
ATOM 1578 O O . LEU A 1 98 ? 14.34708 3.73376 -3.19423 1.000 9.93011 96 LEU A O 1
ATOM 1594 N N . THR A 1 99 ? 16.28461 4.31862 -2.24353 1.000 8.79167 97 THR A N 1
ATOM 1595 C CA A THR A 1 99 ? 16.91161 4.75588 -3.49484 1.000 8.80667 97 THR A CA 1
ATOM 1596 C CA B THR A 1 99 ? 16.87900 4.76845 -3.49123 0.000 8.76578 97 THR A CA 1
ATOM 1597 C C . THR A 1 99 ? 16.64975 3.75528 -4.60416 1.000 8.69755 97 THR A C 1
ATOM 1598 O O . THR A 1 99 ? 16.73363 2.54425 -4.39698 1.000 9.61335 97 THR A O 1
ATOM 1619 N N . GLU A 1 100 ? 16.36897 4.27413 -5.79195 1.000 9.43128 98 GLU A N 1
ATOM 1620 C CA . GLU A 1 100 ? 16.11578 3.50954 -7.00933 1.000 10.58957 98 GLU A CA 1
ATOM 1621 C C . GLU A 1 100 ? 14.75867 2.81414 -7.02206 1.000 11.21906 98 GLU A C 1
ATOM 1622 O O . GLU A 1 100 ? 14.55432 1.92100 -7.83982 1.000 15.70338 98 GLU A O 1
ATOM 1634 N N . ASN A 1 101 ? 13.85638 3.15863 -6.13047 1.000 9.34122 99 ASN A N 1
ATOM 1635 C CA . ASN A 1 101 ? 12.45131 2.86473 -6.35280 1.000 8.95222 99 ASN A CA 1
ATOM 1636 C C . ASN A 1 101 ? 11.81943 4.03020 -7.08849 1.000 9.36700 99 ASN A C 1
ATOM 1637 O O . ASN A 1 101 ? 12.26687 5.17184 -6.92707 1.000 9.44802 99 ASN A O 1
ATOM 1648 N N . PRO A 1 102 ? 10.75904 3.78381 -7.86906 1.000 10.07407 100 PRO A N 1
ATOM 1649 C CA . PRO A 1 102 ? 10.13309 4.88802 -8.61660 1.000 11.31807 100 PRO A CA 1
ATOM 1650 C C . PRO A 1 102 ? 9.73216 6.06852 -7.75707 1.000 9.91921 100 PRO A C 1
ATOM 1651 O O . PRO A 1 102 ? 9.85129 7.21429 -8.22016 1.000 10.71036 100 PRO A O 1
ATOM 1662 N N . ILE A 1 103 ? 9.26363 5.83400 -6.52825 1.000 9.08337 101 ILE A N 1
ATOM 1663 C CA . ILE A 1 103 ? 8.79696 6.93339 -5.68951 1.000 8.73036 101 ILE A CA 1
ATOM 1664 C C . ILE A 1 103 ? 9.88418 7.94536 -5.40118 1.000 8.87118 101 ILE A C 1
ATOM 1665 O O . ILE A 1 103 ? 9.56652 9.08486 -5.05377 1.000 9.31533 101 ILE A O 1
ATOM 1681 N N . CYS A 1 104 ? 11.15579 7.55737 -5.49777 1.000 8.59518 102 CYS A N 1
ATOM 1682 C CA . CYS A 1 104 ? 12.21581 8.47815 -5.14511 1.000 9.17361 102 CYS A CA 1
ATOM 1683 C C . CYS A 1 104 ? 12.27189 9.68484 -6.07436 1.000 9.35432 102 CYS A C 1
ATOM 1684 O O . CYS A 1 104 ? 12.90595 10.68786 -5.71859 1.000 10.47674 102 CYS A O 1
ATOM 1692 N N . GLN A 1 105 ? 11.68025 9.58983 -7.26353 1.000 9.18705 103 GLN A N 1
ATOM 1693 C CA . GLN A 1 105 ? 11.62179 10.70819 -8.19494 1.000 9.55666 103 GLN A CA 1
ATOM 1694 C C . GLN A 1 105 ? 10.29434 11.44490 -8.16688 1.000 8.81764 103 GLN A C 1
ATOM 1695 O O . GLN A 1 105 ? 10.06773 12.31547 -9.01047 1.000 9.43972 103 GLN A O 1
ATOM 1709 N N . ASP A 1 106 ? 9.43190 11.12588 -7.23186 1.000 9.01833 104 ASP A N 1
ATOM 1710 C CA . ASP A 1 106 ? 8.21228 11.90627 -7.09272 1.000 9.14469 104 ASP A CA 1
ATOM 1711 C C . ASP A 1 106 ? 8.51695 13.22401 -6.38241 1.000 8.91147 104 ASP A C 1
ATOM 1712 O O . ASP A 1 106 ? 9.32141 13.25866 -5.45038 1.000 9.41494 104 ASP A O 1
ATOM 1721 N N . PRO A 1 107 ? 7.87336 14.31457 -6.78588 1.000 8.94402 105 PRO A N 1
ATOM 1722 C CA . PRO A 1 107 ? 8.03033 15.56681 -6.03924 1.000 9.06862 105 PRO A CA 1
ATOM 1723 C C . PRO A 1 107 ? 7.79927 15.35485 -4.55769 1.000 8.57815 105 PRO A C 1
ATOM 1724 O O . PRO A 1 107 ? 6.83186 14.70403 -4.14350 1.000 8.92727 105 PRO A O 1
ATOM 1735 N N . ASN A 1 108 ? 8.68789 15.93426 -3.75517 1.000 8.51791 106 ASN A N 1
ATOM 1736 C CA . ASN A 1 108 ? 8.55339 15.97491 -2.31402 1.000 8.82604 106 ASN A CA 1
ATOM 1737 C C . ASN A 1 108 ? 8.65808 14.60856 -1.65847 1.000 8.45650 106 ASN A C 1
ATOM 1738 O O . ASN A 1 108 ? 8.31076 14.46473 -0.48828 1.000 9.15020 106 ASN A O 1
ATOM 1749 N N . TYR A 1 109 ? 9.23551 13.63420 -2.37427 1.000 8.36621 107 TYR A N 1
ATOM 1750 C CA . TYR A 1 109 ? 9.43961 12.30081 -1.81872 1.000 8.37619 107 TYR A CA 1
ATOM 1751 C C . TYR A 1 109 ? 10.16123 12.35910 -0.48085 1.000 8.30016 107 TYR A C 1
ATOM 1752 O O . TYR A 1 109 ? 9.73188 11.74535 0.49872 1.000 8.57943 107 TYR A O 1
ATOM 1770 N N . ARG A 1 110 ? 11.30284 13.05688 -0.42257 1.000 8.41468 108 ARG A N 1
ATOM 1771 C CA . ARG A 1 110 ? 12.11341 12.98498 0.78842 1.000 8.44190 108 ARG A CA 1
ATOM 1772 C C . ARG A 1 110 ? 11.37266 13.61617 1.96082 1.000 8.49973 108 ARG A C 1
ATOM 1773 O O . ARG A 1 110 ? 11.34281 13.06531 3.06435 1.000 8.89877 108 ARG A O 1
ATOM 1794 N N . ARG A 1 111 ? 10.74718 14.77223 1.72832 1.000 8.62909 109 ARG A N 1
ATOM 1795 C CA . ARG A 1 111 ? 9.95934 15.40877 2.78560 1.000 9.21771 109 ARG A CA 1
ATOM 1796 C C . ARG A 1 111 ? 8.82152 14.50381 3.25197 1.000 8.37175 109 ARG A C 1
ATOM 1797 O O . ARG A 1 111 ? 8.52283 14.44225 4.44751 1.000 8.74416 109 ARG A O 1
ATOM 1818 N N . PHE A 1 112 ? 8.14409 13.84612 2.30585 1.000 8.51188 110 PHE A N 1
ATOM 1819 C CA . PHE A 1 112 ? 7.03018 12.96436 2.65689 1.000 8.59701 110 PHE A CA 1
ATOM 1820 C C . PHE A 1 112 ? 7.50777 11.84016 3.56207 1.000 8.34766 110 PHE A C 1
ATOM 1821 O O . PHE A 1 112 ? 6.91361 11.56984 4.60882 1.000 8.81491 110 PHE A O 1
ATOM 1838 N N . VAL A 1 113 ? 8.61545 11.19723 3.18858 1.000 8.56235 111 VAL A N 1
ATOM 1839 C CA . VAL A 1 113 ? 9.10278 10.07389 3.97283 1.000 8.28898 111 VAL A CA 1
ATOM 1840 C C . VAL A 1 113 ? 9.48269 10.54233 5.36709 1.000 8.45236 111 VAL A C 1
ATOM 1841 O O . VAL A 1 113 ? 9.15552 9.90094 6.36054 1.000 8.78968 111 VAL A O 1
ATOM 1854 N N . ILE A 1 114 ? 10.22044 11.65635 5.45489 1.000 8.18007 112 ILE A N 1
ATOM 1855 C CA . ILE A 1 114 ? 10.63107 12.17421 6.75349 1.000 8.02061 112 ILE A CA 1
ATOM 1856 C C . ILE A 1 114 ? 9.42018 12.49746 7.61632 1.000 8.18581 112 ILE A C 1
ATOM 1857 O O . ILE A 1 114 ? 9.37255 12.17151 8.80548 1.000 8.90593 112 ILE A O 1
ATOM 1873 N N . ALA A 1 115 ? 8.42612 13.17954 7.03048 1.000 8.14514 113 ALA A N 1
ATOM 1874 C CA . ALA A 1 115 ? 7.24137 13.56672 7.78103 1.000 8.48017 113 ALA A CA 1
ATOM 1875 C C . ALA A 1 115 ? 6.37918 12.37359 8.15686 1.000 8.86748 113 ALA A C 1
ATOM 1876 O O . ALA A 1 115 ? 5.60852 12.47445 9.10733 1.000 10.04006 113 ALA A O 1
ATOM 1883 N N . ALA A 1 116 ? 6.48148 11.26909 7.41621 1.000 8.81661 114 ALA A N 1
ATOM 1884 C CA . ALA A 1 116 ? 5.71255 10.06923 7.69753 1.000 9.67503 114 ALA A CA 1
ATOM 1885 C C . ALA A 1 116 ? 6.35062 9.20863 8.77146 1.000 10.11672 114 ALA A C 1
ATOM 1886 O O . ALA A 1 116 ? 5.62572 8.52056 9.50060 1.000 11.63057 114 ALA A O 1
ATOM 1893 N N . VAL A 1 117 ? 7.67243 9.18881 8.85549 1.000 9.59054 115 VAL A N 1
ATOM 1894 C CA . VAL A 1 117 ? 8.39080 8.23469 9.70344 1.000 10.17336 115 VAL A CA 1
ATOM 1895 C C . VAL A 1 117 ? 9.11875 9.06941 10.75351 1.000 9.85326 115 VAL A C 1
ATOM 1896 O O . VAL A 1 117 ? 10.27138 9.48415 10.57347 1.000 9.96986 115 VAL A O 1
ATOM 1909 N N . GLY A 1 118 ? 8.44581 9.31163 11.88032 1.000 10.59188 116 GLY A N 1
ATOM 1910 C CA . GLY A 1 118 ? 8.93222 10.25748 12.87169 1.000 10.68385 116 GLY A CA 1
ATOM 1911 C C . GLY A 1 118 ? 10.22936 9.85553 13.53273 1.000 10.41032 116 GLY A C 1
ATOM 1912 O O . GLY A 1 118 ? 10.96831 10.71329 14.01675 1.000 11.20149 116 GLY A O 1
ATOM 1916 N N . SER A 1 119 ? 10.53401 8.56479 13.55215 1.000 10.38226 117 SER A N 1
ATOM 1917 C CA . SER A 1 119 ? 11.75022 8.07329 14.17654 1.000 11.06331 117 SER A CA 1
ATOM 1918 C C . SER A 1 119 ? 12.98294 8.17992 13.28981 1.000 9.72676 117 SER A C 1
ATOM 1919 O O . SER A 1 119 ? 14.09975 7.98004 13.77859 1.000 10.05740 117 SER A O 1
ATOM 1927 N N . LEU A 1 120 ? 12.82586 8.47098 12.01053 1.000 9.19778 118 LEU A N 1
ATOM 1928 C CA . LEU A 1 120 ? 13.92526 8.32772 11.08294 1.000 9.09505 118 LEU A CA 1
ATOM 1929 C C . LEU A 1 120 ? 15.01116 9.35478 11.34236 1.000 8.64363 118 LEU A C 1
ATOM 1930 O O . LEU A 1 120 ? 14.74489 10.53779 11.55752 1.000 9.24239 118 LEU A O 1
ATOM 1946 N N . GLN A 1 121 ? 16.25471 8.88256 11.29612 1.000 8.55160 119 GLN A N 1
ATOM 1947 C CA . GLN A 1 121 ? 17.44476 9.70733 11.42388 1.000 9.07893 119 GLN A CA 1
ATOM 1948 C C . GLN A 1 121 ? 18.25119 9.76585 10.13976 1.000 8.72580 119 GLN A C 1
ATOM 1949 O O . GLN A 1 121 ? 19.12189 10.63685 10.00765 1.000 9.55770 119 GLN A O 1
ATOM 1963 N N . ARG A 1 122 ? 17.98276 8.88155 9.18710 1.000 8.91961 120 ARG A N 1
ATOM 1964 C CA . ARG A 1 122 ? 18.79639 8.75452 7.99127 1.000 9.20405 120 ARG A CA 1
ATOM 1965 C C . ARG A 1 122 ? 17.92707 8.13643 6.90637 1.000 8.58042 120 ARG A C 1
ATOM 1966 O O . ARG A 1 122 ? 17.22515 7.13799 7.14656 1.000 9.50693 120 ARG A O 1
ATOM 1987 N N . LEU A 1 123 ? 17.97593 8.72443 5.72076 1.000 8.56567 121 LEU A N 1
ATOM 1988 C CA . LEU A 1 123 ? 17.21148 8.25691 4.58399 1.000 8.20071 121 LEU A CA 1
ATOM 1989 C C . LEU A 1 123 ? 18.10238 8.27295 3.35958 1.000 7.61470 121 LEU A C 1
ATOM 1990 O O . LEU A 1 123 ? 18.73239 9.29613 3.06304 1.000 8.33719 121 LEU A O 1
ATOM 2006 N N . ASP A 1 124 ? 18.19532 7.14438 2.66742 1.000 7.94511 122 ASP A N 1
ATOM 2007 C CA . ASP A 1 124 ? 18.91680 7.09538 1.38929 1.000 8.47030 122 ASP A CA 1
ATOM 2008 C C . ASP A 1 124 ? 20.36310 7.52527 1.54034 1.000 8.69910 122 ASP A C 1
ATOM 2009 O O . ASP A 1 124 ? 20.93825 8.17854 0.66572 1.000 9.99625 122 ASP A O 1
ATOM 2018 N N . ASP A 1 125 ? 20.96502 7.11918 2.65245 1.000 8.69551 123 ASP A N 1
ATOM 2019 C CA . ASP A 1 125 ? 22.38123 7.31400 2.94564 1.000 9.39453 1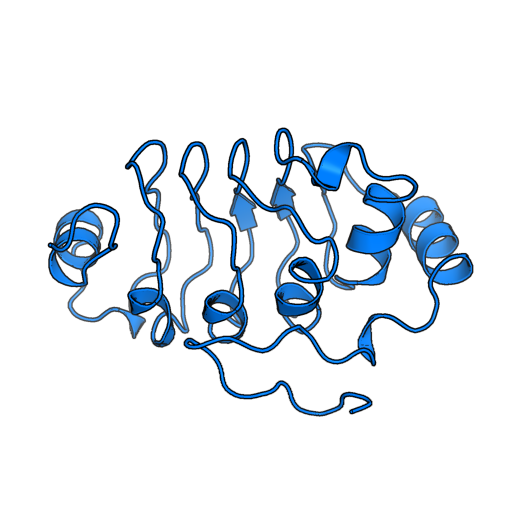23 ASP A CA 1
ATOM 2020 C C . ASP A 1 125 ? 22.72325 8.74644 3.33322 1.000 9.11898 123 ASP A C 1
ATOM 2021 O O . ASP A 1 125 ? 23.90808 9.08385 3.42504 1.000 9.94730 123 ASP A O 1
ATOM 2030 N N . ILE A 1 126 ? 21.71131 9.57432 3.60262 1.000 8.81198 124 ILE A N 1
ATOM 2031 C CA A ILE A 1 126 ? 21.87765 10.98326 3.95458 0.516 8.96380 124 ILE A CA 1
ATOM 2032 C CA B ILE A 1 126 ? 21.90441 10.96945 3.97373 0.484 8.73405 124 ILE A CA 1
ATOM 2033 C C . ILE A 1 126 ? 21.18486 11.20554 5.29089 1.000 8.10548 124 ILE A C 1
ATOM 2034 O O . ILE A 1 126 ? 19.95885 11.03119 5.39276 1.000 8.63212 124 ILE A O 1
ATOM 2065 N N . ASP A 1 127 ? 21.94781 11.59988 6.30669 1.000 8.26324 125 ASP A N 1
ATOM 2066 C CA . ASP A 1 127 ? 21.36250 11.88338 7.60295 1.000 8.73286 125 ASP A CA 1
ATOM 2067 C C . ASP A 1 127 ? 20.37819 13.04457 7.50692 1.000 9.17801 125 ASP A C 1
ATOM 2068 O O . ASP A 1 127 ? 20.56999 14.00869 6.76295 1.000 10.37922 125 ASP A O 1
ATOM 2077 N N . ILE A 1 128 ? 19.33139 12.95809 8.30929 1.000 8.96894 126 ILE A N 1
ATOM 2078 C CA . ILE A 1 128 ? 18.29418 13.97613 8.40170 1.000 9.20127 126 ILE A CA 1
ATOM 2079 C C . ILE A 1 128 ? 18.70763 14.96922 9.47956 1.000 9.83916 126 ILE A C 1
ATOM 2080 O O . ILE A 1 128 ? 18.83195 14.62253 10.65441 1.000 11.46309 126 ILE A O 1
ATOM 2096 N N . LEU A 1 129 ? 18.87074 16.21517 9.09742 1.000 10.22143 127 LEU A N 1
ATOM 2097 C CA A LEU A 1 129 ? 19.23652 17.19424 10.09361 0.491 10.33702 127 LEU A CA 1
ATOM 2098 C CA B LEU A 1 129 ? 19.22431 17.29340 10.00895 0.509 10.36510 127 LEU A CA 1
ATOM 2099 C C . LEU A 1 129 ? 18.00287 17.70314 10.82357 1.000 9.90120 127 LEU A C 1
ATOM 2100 O O . LEU A 1 129 ? 16.86752 17.61097 10.33299 1.000 9.75561 127 LEU A O 1
ATOM 2131 N N . PRO A 1 130 ? 18.19957 18.23083 12.02937 1.000 10.35227 128 PRO A N 1
ATOM 2132 C CA . PRO A 1 130 ? 17.03672 18.72999 12.78791 1.000 11.41955 128 PRO A CA 1
ATOM 2133 C C . PRO A 1 130 ? 16.14903 19.67650 11.99089 1.000 11.33072 128 PRO A C 1
ATOM 2134 O O . PRO A 1 130 ? 14.91707 19.54352 11.99782 1.000 11.98514 128 PRO A O 1
ATOM 2145 N N . GLN A 1 131 ? 16.74692 20.63636 11.29756 1.000 11.37619 129 GLN A N 1
ATOM 2146 C CA . GLN A 1 131 ? 15.94719 21.60686 10.56254 1.000 12.21436 129 GLN A CA 1
ATOM 2147 C C . GLN A 1 131 ? 15.28516 20.98425 9.35093 1.000 11.53866 129 GLN A C 1
ATOM 2148 O O . GLN A 1 131 ? 14.24145 21.47003 8.89179 1.000 11.99526 129 GLN A O 1
ATOM 2162 N N . GLU A 1 132 ? 15.88977 19.93120 8.80760 1.000 10.78591 130 GLU A N 1
ATOM 2163 C CA . GLU A 1 132 ? 15.25781 19.23851 7.69186 1.000 10.46120 130 GLU A CA 1
ATOM 2164 C C . GLU A 1 132 ? 13.96088 18.57182 8.13346 1.000 9.69279 130 GLU A C 1
ATOM 2165 O O . GLU A 1 132 ? 12.93537 18.62336 7.42882 1.000 10.24300 130 GLU A O 1
ATOM 2177 N N . ARG A 1 133 ? 13.98661 17.93753 9.30531 1.000 9.34866 131 ARG A N 1
ATOM 2178 C CA . ARG A 1 133 ? 12.77126 17.32359 9.82660 1.000 9.55212 131 ARG A CA 1
ATOM 2179 C C . ARG A 1 133 ? 11.72137 18.38435 10.11989 1.000 9.42329 131 ARG A C 1
ATOM 2180 O O . ARG A 1 133 ? 10.54254 18.20632 9.80639 1.000 9.75582 131 ARG A O 1
ATOM 2201 N N . GLU A 1 134 ? 12.13762 19.50338 10.71357 1.000 9.86210 132 GLU A N 1
ATOM 2202 C CA . GLU A 1 134 ? 11.17367 20.55210 11.02503 1.000 11.11165 132 GLU A CA 1
ATOM 2203 C C . GLU A 1 134 ? 10.49430 21.04082 9.75810 1.000 10.68226 132 GLU A C 1
ATOM 2204 O O . GLU A 1 134 ? 9.27137 21.22388 9.73863 1.000 11.01703 132 GLU A O 1
ATOM 2216 N N . GLU A 1 135 ? 11.26287 21.25683 8.69183 1.000 10.40583 133 GLU A N 1
ATOM 2217 C CA . GLU A 1 135 ? 10.67567 21.72947 7.44535 1.000 11.20008 133 GLU A CA 1
ATOM 2218 C C . GLU A 1 135 ? 9.74294 20.69080 6.83779 1.000 10.32833 133 GLU A C 1
ATOM 2219 O O . GLU A 1 135 ? 8.67588 21.04017 6.32289 1.000 10.96726 133 GLU A O 1
ATOM 2231 N N . ALA A 1 136 ? 10.11870 19.41158 6.89357 1.000 9.45985 134 ALA A N 1
ATOM 2232 C CA . ALA A 1 136 ? 9.25505 18.36887 6.35188 1.000 9.59162 134 ALA A CA 1
ATOM 2233 C C . ALA A 1 136 ? 7.89724 18.36256 7.03801 1.000 9.46000 134 ALA A C 1
ATOM 2234 O O . ALA A 1 136 ? 6.86292 18.22309 6.37752 1.000 9.84959 134 ALA A O 1
ATOM 2241 N N . TYR A 1 137 ? 7.88345 18.52609 8.35633 1.000 9.88824 135 TYR A N 1
ATOM 2242 C CA . TYR A 1 137 ? 6.62178 18.57027 9.08351 1.000 10.38149 135 TYR A CA 1
ATOM 2243 C C . TYR A 1 137 ? 5.80276 19.82118 8.75867 1.000 10.79092 135 TYR A C 1
ATOM 2244 O O . TYR A 1 137 ? 4.57272 19.77304 8.78623 1.000 12.23463 135 TYR A O 1
ATOM 2262 N N . ARG A 1 138 ? 6.45183 20.94121 8.43912 1.000 10.79541 136 ARG A N 1
ATOM 2263 C CA . ARG A 1 138 ? 5.68913 22.10839 8.01844 1.000 11.63162 136 ARG A CA 1
ATOM 2264 C C . ARG A 1 138 ? 4.98895 21.85158 6.69445 1.000 10.94583 136 ARG A C 1
ATOM 2265 O O . ARG A 1 138 ? 3.83393 22.26340 6.50940 1.000 11.87623 136 ARG A O 1
ATOM 2286 N N . VAL A 1 139 ? 5.65230 21.16167 5.77099 1.000 10.48533 137 VAL A N 1
ATOM 2287 C CA . VAL A 1 139 ? 5.04232 20.88340 4.47420 1.000 10.04327 137 VAL A CA 1
ATOM 2288 C C . VAL A 1 139 ? 3.92599 19.86199 4.60629 1.000 9.63318 137 VAL A C 1
ATOM 2289 O O . VAL A 1 139 ? 2.86502 20.00586 3.98206 1.000 9.79350 137 VAL A O 1
ATOM 2302 N N . PHE A 1 140 ? 4.17431 18.80083 5.39297 1.000 9.26574 138 PHE A N 1
ATOM 2303 C CA . PHE A 1 140 ? 3.28174 17.65044 5.55199 1.000 9.34810 138 PHE A CA 1
ATOM 2304 C C . PHE A 1 140 ? 3.01259 17.44415 7.03296 1.000 9.88070 138 PHE A C 1
ATOM 2305 O O . PHE A 1 140 ? 3.64475 16.60994 7.68465 1.000 10.87523 138 PHE A O 1
ATOM 2322 N N . PRO A 1 141 ? 2.05681 18.17498 7.60328 1.000 10.29299 139 PRO A N 1
ATOM 2323 C CA . PRO A 1 141 ? 1.86344 18.11206 9.05530 1.000 11.14874 139 PRO A CA 1
ATOM 2324 C C . PRO A 1 141 ? 1.08929 16.92788 9.57716 1.000 11.53809 139 PRO A C 1
ATOM 2325 O O . PRO A 1 141 ? 1.14507 16.70269 10.79280 1.000 14.18092 139 PRO A O 1
ATOM 2336 N N . ASN A 1 142 ? 0.37189 16.17240 8.74428 1.000 11.34322 140 ASN A N 1
ATOM 2337 C CA . ASN A 1 142 ? -0.60266 15.21988 9.26551 1.000 11.93671 140 ASN A CA 1
ATOM 2338 C C . ASN A 1 142 ? -0.34765 13.76464 8.91989 1.000 11.50524 140 ASN A C 1
ATOM 2339 O O . ASN A 1 142 ? -1.24905 12.95282 9.13983 1.000 11.94212 140 ASN A O 1
ATOM 2350 N N . LEU A 1 143 ? 0.83854 13.39833 8.43151 1.000 10.91744 141 LEU A N 1
ATOM 2351 C CA . LEU A 1 143 ? 0.96907 12.07575 7.83645 1.000 10.62863 141 LEU A CA 1
ATOM 2352 C C . LEU A 1 143 ? 0.84020 10.94644 8.84619 1.000 10.26912 141 LEU A C 1
ATOM 2353 O O . LEU A 1 143 ? 0.46030 9.84129 8.46673 1.000 10.87178 141 LEU A O 1
ATOM 2369 N N . HIS A 1 144 ? 1.15694 11.17419 10.11419 1.000 10.16882 142 HIS A N 1
ATOM 2370 C CA . HIS A 1 144 ? 1.02642 10.10822 11.10156 1.000 10.80374 142 HIS A CA 1
ATOM 2371 C C . HIS A 1 144 ? -0.41360 9.71604 11.36474 1.000 11.10977 142 HIS A C 1
ATOM 2372 O O . HIS A 1 144 ? -0.64932 8.67586 11.97789 1.000 12.49990 142 HIS A O 1
ATOM 2386 N N . ALA A 1 145 ? -1.36530 10.53128 10.93654 1.000 10.63847 143 ALA A N 1
ATOM 2387 C CA . ALA A 1 145 ? -2.77268 10.24264 11.09434 1.000 10.96259 143 ALA A CA 1
ATOM 2388 C C . ALA A 1 145 ? -3.37210 9.57170 9.86324 1.000 10.53455 143 ALA A C 1
ATOM 2389 O O . ALA A 1 145 ? -4.52141 9.14832 9.92051 1.000 11.89639 143 ALA A O 1
ATOM 2396 N N . ILE A 1 146 ? -2.65167 9.48968 8.74576 1.000 10.29234 144 ILE A N 1
ATOM 2397 C CA . ILE A 1 146 ? -3.24206 9.02555 7.48962 1.000 10.60691 144 ILE A CA 1
ATOM 2398 C C . ILE A 1 146 ? -3.22858 7.50119 7.43945 1.000 10.44938 144 ILE A C 1
ATOM 2399 O O . ILE A 1 146 ? -2.20411 6.86180 7.70139 1.000 10.74433 144 ILE A O 1
ATOM 2415 N N . ALA A 1 147 ? -4.35755 6.90235 7.09647 1.000 10.88700 145 ALA A N 1
ATOM 2416 C CA . ALA A 1 147 ? -4.43049 5.44734 7.03643 1.000 11.22143 145 ALA A CA 1
ATOM 2417 C C . ALA A 1 147 ? -3.51096 4.92698 5.93679 1.000 10.63695 145 ALA A C 1
ATOM 2418 O O . ALA A 1 147 ? -3.59495 5.37819 4.79247 1.000 11.55000 145 ALA A O 1
ATOM 2425 N N . PRO A 1 148 ? -2.67348 3.93031 6.21895 1.000 10.41308 146 PRO A N 1
ATOM 2426 C CA . PRO A 1 148 ? -1.89134 3.30703 5.15918 1.000 10.27815 146 PRO A CA 1
ATOM 2427 C C . PRO A 1 148 ? -2.78228 2.53688 4.20072 1.000 10.11762 146 PRO A C 1
ATOM 2428 O O . PRO A 1 148 ? -3.95025 2.23808 4.51400 1.000 10.66508 146 PRO A O 1
ATOM 2439 N N . PRO A 1 149 ? -2.27946 2.19468 3.02774 1.000 10.86179 147 PRO A N 1
ATOM 2440 C CA . PRO A 1 149 ? -3.05863 1.41994 2.07010 1.000 11.44356 147 PRO A CA 1
ATOM 2441 C C . PRO A 1 149 ? -3.41051 0.04623 2.62807 1.000 10.64957 147 PRO A C 1
ATOM 2442 O O . PRO A 1 149 ? -2.68734 -0.49833 3.48535 1.000 10.27890 147 PRO A O 1
ATOM 2453 N N . PRO A 1 150 ? -4.50584 -0.55557 2.15777 1.000 11.25237 148 PRO A N 1
ATOM 2454 C CA A PRO A 1 150 ? -4.82758 -1.91426 2.58627 0.391 11.14889 148 PRO A CA 1
ATOM 2455 C CA B PRO A 1 150 ? -4.84147 -1.92482 2.54801 0.609 11.02255 148 PRO A CA 1
ATOM 2456 C C . PRO A 1 150 ? -3.71131 -2.87815 2.20440 1.000 10.20827 148 PRO A C 1
ATOM 2457 O O . PRO A 1 150 ? -3.00837 -2.68870 1.21688 1.000 10.33876 148 PRO A O 1
ATOM 2478 N N . SER A 1 151 ? -3.59217 -3.94575 2.98856 1.000 10.20836 149 SER A N 1
ATOM 2479 C CA . SER A 1 151 ? -2.60629 -4.98714 2.72714 1.000 9.36624 149 SER A CA 1
ATOM 2480 C C . SER A 1 151 ? -3.20229 -6.33774 3.07503 1.000 9.35410 149 SER A C 1
ATOM 2481 O O . SER A 1 151 ? -3.99821 -6.45464 3.99601 1.000 10.92505 149 SER A O 1
ATOM 2489 N N . LEU A 1 152 ? -2.74591 -7.36442 2.37205 1.000 9.20435 150 LEU A N 1
ATOM 2490 C CA . LEU A 1 152 ? -3.04078 -8.73271 2.75343 1.000 9.38459 150 LEU A CA 1
ATOM 2491 C C . LEU A 1 152 ? -2.33725 -9.12326 4.03988 1.000 9.49579 150 LEU A C 1
ATOM 2492 O O . LEU A 1 152 ? -2.74917 -10.11577 4.67393 1.000 10.13225 150 LEU A O 1
ATOM 2508 N N . TYR A 1 153 ? -1.27913 -8.40080 4.41782 1.000 9.06184 151 TYR A N 1
ATOM 2509 C CA . TYR A 1 153 ? -0.32192 -8.90876 5.39248 1.000 9.26722 151 TYR A CA 1
ATOM 2510 C C . TYR A 1 153 ? -0.22497 -8.06674 6.64551 1.000 10.13552 151 TYR A C 1
ATOM 2511 O O . TYR A 1 153 ? 0.70109 -8.27578 7.43906 1.000 10.66701 151 TYR A O 1
ATOM 2529 N N . CYS A 1 154 ? -1.17958 -7.16633 6.87158 1.000 10.12483 152 CYS A N 1
ATOM 2530 C CA . CYS A 1 154 ? -1.32034 -6.55387 8.18179 1.000 10.37883 152 CYS A CA 1
ATOM 2531 C C . CYS A 1 154 ? -2.77294 -6.18097 8.39698 1.000 10.99746 152 CYS A C 1
ATOM 2532 O O . CYS A 1 154 ? -3.53845 -5.99304 7.44763 1.000 11.57406 152 CYS A O 1
ATOM 2540 N N . ASP A 1 155 ? -3.14303 -6.07314 9.66639 1.000 12.56223 153 ASP A N 1
ATOM 2541 C CA . ASP A 1 155 ? -4.43356 -5.52880 10.03153 1.000 13.88741 153 ASP A CA 1
ATOM 2542 C C . ASP A 1 155 ? -4.37317 -4.01143 9.89231 1.000 13.38279 153 ASP A C 1
ATOM 2543 O O . ASP A 1 155 ? -3.29834 -3.42482 9.90438 1.000 13.61515 153 ASP A O 1
ATOM 2552 N N . PRO A 1 156 ? -5.50762 -3.33481 9.76919 1.000 14.22739 154 PRO A N 1
ATOM 2553 C CA . PRO A 1 156 ? -5.46231 -1.86759 9.64874 1.000 14.96291 154 PRO A CA 1
ATOM 2554 C C . PRO A 1 156 ? -4.84633 -1.23182 10.88836 1.000 14.52358 154 PRO A C 1
ATOM 2555 O O . PRO A 1 156 ? -5.21777 -1.55093 12.02227 1.000 16.24484 154 PRO A O 1
ATOM 2566 N N . ALA A 1 157 ? -3.89970 -0.32351 10.66389 1.000 13.49091 155 ALA A N 1
ATOM 2567 C CA . ALA A 1 157 ? -3.22852 0.34608 11.76543 1.000 14.09756 155 ALA A CA 1
ATOM 2568 C C . ALA A 1 157 ? -4.25002 1.10653 12.59888 1.000 15.22252 155 ALA A C 1
ATOM 2569 O O . ALA A 1 157 ? -5.19048 1.70653 12.07059 1.000 14.86986 155 ALA A O 1
ATOM 2576 N N . LYS A 1 158 ? -4.05560 1.08278 13.91202 1.000 17.25616 156 LYS A N 1
ATOM 2577 C CA . LYS A 1 158 ? -4.90483 1.81710 14.82782 1.000 19.12781 156 LYS A CA 1
ATOM 2578 C C . LYS A 1 158 ? -4.50709 3.28701 14.85575 1.000 18.29864 156 LYS A C 1
ATOM 2579 O O . LYS A 1 158 ? -3.39231 3.66548 14.48756 1.000 18.56699 156 LYS A O 1
ATOM 2598 N N . GLY A 1 159 ? -5.44292 4.12327 15.29553 1.000 17.33454 157 GLY A N 1
ATOM 2599 C CA . GLY A 1 159 ? -5.14670 5.52875 15.49702 1.000 16.42906 157 GLY A CA 1
ATOM 2600 C C . GLY A 1 159 ? -5.03096 6.33959 14.23217 1.000 14.59353 157 GLY A C 1
ATOM 2601 O O . GLY A 1 159 ? -4.32274 7.35348 14.21555 1.000 15.28327 157 GLY A O 1
ATOM 2605 N N . LYS A 1 160 ? -5.73254 5.94186 13.17637 1.000 12.72874 158 LYS A N 1
ATOM 2606 C CA . LYS A 1 160 ? -5.67445 6.64008 11.90740 1.000 11.33221 158 LYS A CA 1
ATOM 2607 C C . LYS A 1 160 ? -7.04763 7.16444 11.51394 1.000 11.12715 158 LYS A C 1
ATOM 2608 O O . LYS A 1 160 ? -8.08384 6.58319 11.85141 1.000 12.24446 158 LYS A O 1
ATOM 2627 N N . ILE A 1 161 ? -7.03330 8.26012 10.75606 1.000 10.61568 159 ILE A N 1
ATOM 2628 C CA . ILE A 1 161 ? -8.21914 8.76314 10.07424 1.000 10.56513 159 ILE A CA 1
ATOM 2629 C C . ILE A 1 161 ? -8.56686 7.77511 8.97654 1.000 10.94668 159 ILE A C 1
ATOM 2630 O O . ILE A 1 161 ? -7.71958 7.48560 8.12418 1.000 11.91119 159 ILE A O 1
ATOM 2646 N N . ARG A 1 162 ? -9.78980 7.26352 8.99415 1.000 11.99144 160 ARG A N 1
ATOM 2647 C CA . ARG A 1 162 ? -10.25540 6.32503 7.99367 1.000 13.26734 160 ARG A CA 1
ATOM 2648 C C . ARG A 1 162 ? -11.61390 6.72128 7.52278 1.000 13.18413 160 ARG A C 1
ATOM 2649 O O . ARG A 1 162 ? -12.41949 7.07261 8.40218 1.000 12.62471 160 ARG A O 1
#

Foldseek 3Di:
DCQQPDDPVVQCVVQVDDALCPAAEDADAQRQHAHDLSNLNNQNHAHYAHAHYAYAAQLSCLSHLNHAEYHHEQYAHDDLLSLLSQQNNQRHAYYEHHNHNLVPPPCSVLSNLLRHVNYQYYNNRGQDPVNSVVSCVVPVCNNQDWRDDDPRDDTDPNHDD

Nearest PDB structures (foldseek):
  8axj-assembly1_A  TM=1.006E+00  e=2.216E-33  Trypanosoma brucei brucei TREU927
  6obn-assembly2_D  TM=9.597E-01  e=1.365E-06  Homo sapiens
  8glv-assembly1_Em  TM=6.987E-01  e=2.052E-08  Chlamydomonas reinhardtii
  6mky-assembly1_A  TM=7.945E-01  e=4.042E-07  Homo sapiens
  6hkw-assembly5_E  TM=8.321E-01  e=3.198E-06  Homo sapiens

Radius of gyration: 15.13 Å; Cα contacts (8 Å, |Δi|>4): 359; chains: 1; bounding box: 33×45×25 Å

InterPro domains:
  IPR001611 Leucine-rich repeat [PS51450] (43-64)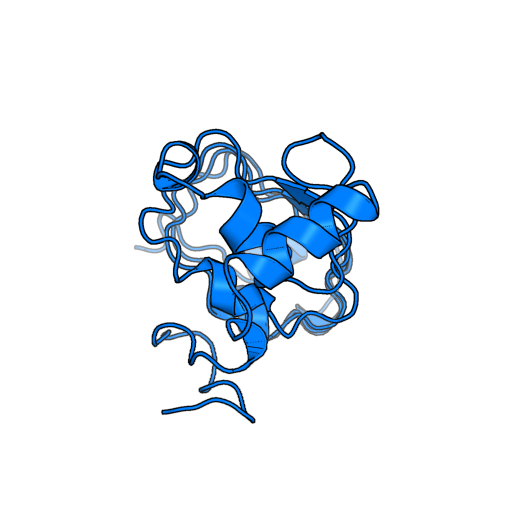
  IPR032675 Leucine-rich repeat domain superfamily [G3DSA:3.80.10.10] (4-143)
  IPR055004 CFAP410, C-terminal domain [PF22800] (256-291)

GO terms:
  GO:0005737 cytopla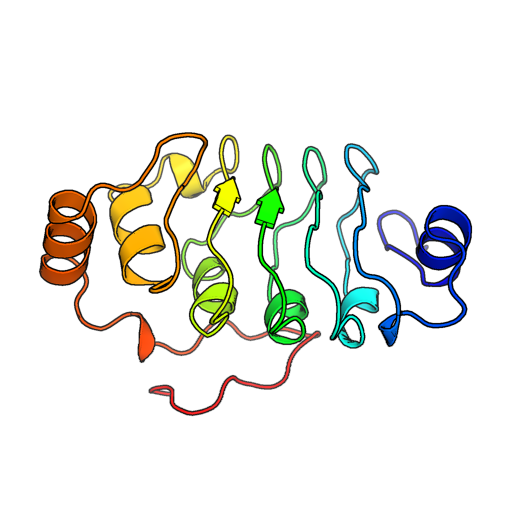sm (C, HTP)
  GO:0051286 cell tip (C, HTP)

Sequence (161 aa):
HMAGVLTENLVLQKTKVDSIQRVRKLNVCCAAQLSDIGVLRRACNLEVLSSLSLNELSELGVLENCPRLSSELYLRKNRVEDLNNQVLHLSDAPNLTVLTLTTENPICQDPNYRRFVIAAVGSLQRLDDIIDILLPQEREEAYRVFPNLHAIAPPPPSLYCDPAKGKIR

Solvent-accessible surface area: 8435 Å² total; per-residue (Å²): 212,101,94,19,38,8,31,92,105,99,0,36,111,110,32,156,35,111,30,9,57,120,1,109,147,7,84,12,50,70,46,134,9,63,37,5,10,38,0,97,156,0,51,30,0,63,33,0,12,0,12,85,10,54,2,57,56,0,0,1,3,50,38,1,70,107,0,30,53,0,60,0,77,110,8,134,0,125,59,34,54,16,0,4,5,0,8,66,10,87,75,0,37,28,0,5,0,38,80,0,66,0,25,136,57,113,68,14,51,95,27,0,0,4,1,0,42,30,5,114,92,0,23,82,104,77,20,91,100,113,54,39,106,49,0,90,166,64,48,108,80,15,112,33,59,28,11,21,129,26,150,55,16,112,93,13,187,77,25,118,179

CATH classification: 3.80.10.10

Organism: Trypanosoma brucei brucei (strain 927/4 GUTat10.1) (NCBI:txid185431)

B-factor: mean 15.11, std 8.07, range [7.61, 105.41]